Protein AF-A0A954TKX6-F1 (afdb_monomer_lite)

Secondary structure (DSSP, 8-state):
-THHHHHHHHHHHHSHHHHHHHHHHHHHHHHHHHHHHHHHHGGGSPP--SS---SS----S---------------

Structure (mmCIF, N/CA/C/O backbone):
data_AF-A0A954TKX6-F1
#
_entry.id   AF-A0A954TKX6-F1
#
loop_
_atom_site.group_PDB
_atom_site.id
_atom_site.type_symbol
_atom_site.label_atom_id
_atom_site.label_alt_id
_atom_site.label_comp_id
_atom_site.label_asym_id
_atom_site.label_entity_id
_atom_site.label_seq_id
_atom_site.pdbx_PDB_ins_code
_atom_site.Cartn_x
_atom_site.Cartn_y
_atom_site.Cartn_z
_atom_site.occupancy
_atom_site.B_iso_or_equiv
_atom_site.auth_seq_id
_atom_site.auth_comp_id
_atom_site.auth_asym_id
_atom_site.auth_atom_id
_atom_site.pdbx_PDB_model_num
ATOM 1 N N . MET A 1 1 ? -33.041 -23.456 35.258 1.00 57.06 1 MET A N 1
ATOM 2 C CA . MET A 1 1 ? -31.654 -22.932 35.207 1.00 57.06 1 MET A CA 1
ATOM 3 C C . MET A 1 1 ? -31.106 -22.764 33.781 1.00 57.06 1 MET A C 1
ATOM 5 O O . MET A 1 1 ? -30.350 -21.835 33.569 1.00 57.06 1 MET A O 1
ATOM 9 N N . ILE A 1 2 ? -31.545 -23.556 32.791 1.00 61.78 2 ILE A N 1
ATOM 10 C CA . ILE A 1 2 ? -31.006 -23.585 31.409 1.00 61.78 2 ILE A CA 1
ATOM 11 C C . ILE A 1 2 ? -31.340 -22.353 30.530 1.00 61.78 2 ILE A C 1
ATOM 13 O O . ILE A 1 2 ? -30.563 -21.986 29.658 1.00 61.78 2 ILE A O 1
ATOM 17 N N . SER A 1 3 ? -32.457 -21.656 30.770 1.00 62.84 3 SER A N 1
ATOM 18 C CA . SER A 1 3 ? -32.909 -20.547 29.901 1.00 62.84 3 SER A CA 1
ATOM 19 C C . SER A 1 3 ? -32.032 -19.278 29.962 1.00 62.84 3 SER A C 1
ATOM 21 O O . SER A 1 3 ? -31.917 -18.561 28.965 1.00 62.84 3 SER A O 1
ATOM 23 N N . LYS A 1 4 ? -31.377 -18.996 31.102 1.00 65.00 4 LYS A N 1
ATOM 24 C CA . LYS A 1 4 ? -30.557 -17.778 31.275 1.00 65.00 4 LYS A CA 1
ATOM 25 C C . LYS A 1 4 ? -29.252 -17.819 30.471 1.00 65.00 4 LYS A C 1
ATOM 27 O O . LYS A 1 4 ? -28.797 -16.771 30.014 1.00 65.00 4 LYS A O 1
ATOM 32 N N . ASP A 1 5 ? -28.686 -19.004 30.247 1.00 73.25 5 ASP A N 1
ATOM 33 C CA . ASP A 1 5 ? -27.447 -19.165 29.477 1.00 73.25 5 ASP A CA 1
ATOM 34 C C . ASP A 1 5 ? -27.652 -18.927 27.979 1.00 73.25 5 ASP A C 1
ATOM 36 O O . ASP A 1 5 ? -26.780 -18.355 27.318 1.00 73.25 5 ASP A O 1
ATOM 40 N N . SER A 1 6 ? -28.825 -19.285 27.448 1.00 73.81 6 SER A N 1
ATOM 41 C CA . SER A 1 6 ? -29.202 -18.998 26.061 1.00 73.81 6 SER A CA 1
ATOM 42 C C . SER A 1 6 ? -29.346 -17.494 25.827 1.00 73.81 6 SER A C 1
ATOM 44 O O . SER A 1 6 ? -28.818 -16.971 24.848 1.00 73.8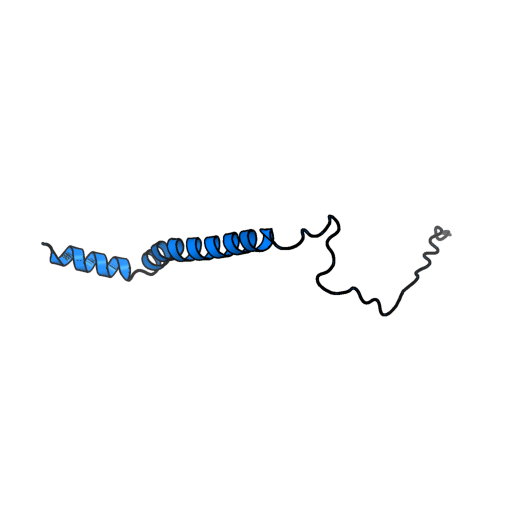1 6 SER A O 1
ATOM 46 N N . ALA A 1 7 ? -29.987 -16.777 26.757 1.00 78.25 7 ALA A N 1
ATOM 47 C CA . ALA A 1 7 ? -30.128 -15.322 26.684 1.00 78.25 7 ALA A CA 1
ATOM 48 C C . ALA A 1 7 ? -28.764 -14.614 26.729 1.00 78.25 7 ALA A C 1
ATOM 50 O O . ALA A 1 7 ? -28.512 -13.699 25.945 1.00 78.25 7 ALA A O 1
ATOM 51 N N . ARG A 1 8 ? -27.845 -15.088 27.579 1.00 77.31 8 ARG A N 1
ATOM 52 C CA . ARG A 1 8 ? -26.476 -14.564 27.653 1.00 77.31 8 ARG A CA 1
ATOM 53 C C . ARG A 1 8 ? -25.690 -14.813 26.362 1.00 77.31 8 ARG A C 1
ATOM 55 O O . ARG A 1 8 ? -24.987 -13.917 25.905 1.00 77.31 8 ARG A O 1
ATOM 62 N N . HIS A 1 9 ? -25.833 -15.987 25.745 1.00 75.56 9 HIS A N 1
ATOM 63 C CA . HIS A 1 9 ? -25.223 -16.275 24.442 1.00 75.56 9 HIS A CA 1
ATOM 64 C C . HIS A 1 9 ? -25.756 -15.355 23.343 1.00 75.56 9 HIS A C 1
ATOM 66 O O . HIS A 1 9 ? -24.964 -14.804 22.583 1.00 75.56 9 HIS A O 1
ATOM 72 N N . GLN A 1 10 ? -27.071 -15.137 23.295 1.00 75.94 10 GLN A N 1
ATOM 73 C CA . GLN A 1 10 ? -27.690 -14.212 22.342 1.00 75.94 10 GLN A CA 1
ATOM 74 C C . GLN A 1 10 ? -27.163 -12.785 22.543 1.00 75.94 10 GLN A C 1
ATOM 76 O O . GLN A 1 10 ? -26.721 -12.151 21.592 1.00 75.94 10 GLN A O 1
ATOM 81 N N . GLN A 1 11 ? -27.086 -12.312 23.791 1.00 76.62 11 GLN A N 1
ATOM 82 C CA . GLN A 1 11 ? -26.527 -10.994 24.103 1.00 76.62 11 GLN A CA 1
ATOM 83 C C . GLN A 1 11 ? -25.058 -10.856 23.689 1.00 76.62 11 GLN A C 1
ATOM 85 O O . GLN A 1 11 ? -24.673 -9.820 23.150 1.00 76.62 11 GLN A O 1
ATOM 90 N N . LEU A 1 12 ? -24.239 -11.892 23.897 1.00 75.19 12 LEU A N 1
ATOM 91 C CA . LEU A 1 12 ? -22.838 -11.890 23.471 1.00 75.19 12 LEU A CA 1
ATOM 92 C C . LEU A 1 12 ? -22.711 -11.793 21.945 1.00 75.19 12 LEU A C 1
ATOM 94 O O . LEU A 1 12 ? -21.865 -11.032 21.474 1.00 75.19 12 LEU A O 1
ATOM 98 N N . MET A 1 13 ? -23.573 -12.481 21.189 1.00 72.44 13 MET A N 1
ATOM 99 C CA . MET A 1 13 ? -23.597 -12.421 19.719 1.00 72.44 13 MET A CA 1
ATOM 100 C C . MET A 1 13 ? -24.053 -11.060 19.173 1.00 72.44 13 MET A C 1
ATOM 102 O O . MET A 1 13 ? -23.627 -10.670 18.089 1.00 72.44 13 MET A O 1
ATOM 106 N N . THR A 1 14 ? -24.857 -10.306 19.927 1.00 78.06 14 THR A N 1
ATOM 107 C CA . THR A 1 14 ? -25.316 -8.961 19.536 1.00 78.06 14 THR A CA 1
ATOM 108 C C . THR A 1 14 ? -24.252 -7.879 19.752 1.00 78.06 14 THR A C 1
ATOM 110 O O . THR A 1 14 ? -24.315 -6.805 19.149 1.00 78.06 14 THR A O 1
ATOM 113 N N . THR A 1 15 ? -23.243 -8.112 20.600 1.00 86.06 15 THR A N 1
ATOM 114 C CA . THR A 1 15 ? -22.212 -7.089 20.836 1.00 86.06 15 THR A CA 1
ATOM 115 C C . THR A 1 15 ? -21.291 -6.935 19.622 1.00 86.06 15 THR A C 1
ATOM 117 O O . THR A 1 15 ? -20.630 -7.885 19.200 1.00 86.06 15 THR A O 1
ATOM 120 N N . ARG A 1 16 ? -21.175 -5.702 19.096 1.00 78.25 16 ARG A N 1
ATOM 121 C CA . ARG A 1 16 ? -20.323 -5.377 17.929 1.00 78.25 16 ARG A CA 1
ATOM 122 C C . ARG A 1 16 ? -18.904 -5.936 18.078 1.00 78.25 16 ARG A C 1
ATOM 124 O O . ARG A 1 16 ? -18.374 -6.515 17.142 1.00 78.25 16 ARG A O 1
ATOM 131 N N . ARG A 1 17 ? -18.309 -5.834 19.273 1.00 83.12 17 ARG A N 1
ATOM 132 C CA . ARG A 1 17 ? -16.957 -6.339 19.563 1.00 83.12 17 ARG A CA 1
ATOM 133 C C . ARG A 1 17 ? -16.823 -7.855 19.380 1.00 83.12 17 ARG A C 1
ATOM 135 O O . ARG A 1 17 ? -15.830 -8.296 18.820 1.00 83.12 17 ARG A O 1
ATOM 142 N N . GLN A 1 18 ? -17.790 -8.645 19.847 1.00 82.75 18 GLN A N 1
ATOM 143 C CA . GLN A 1 18 ? -17.750 -10.106 19.695 1.00 82.75 18 GLN A CA 1
ATOM 144 C C . GLN A 1 18 ? -18.026 -10.523 18.251 1.00 82.75 18 GLN A C 1
ATOM 146 O O . GLN A 1 18 ? -17.371 -11.427 17.740 1.00 82.75 18 GLN A O 1
ATOM 151 N N . LEU A 1 19 ? -18.943 -9.824 17.577 1.00 81.19 19 LEU A N 1
ATOM 152 C CA . LEU A 1 19 ? -19.244 -10.056 16.168 1.00 81.19 19 LEU A CA 1
ATOM 153 C C . LEU A 1 19 ? -18.017 -9.794 15.284 1.00 81.19 19 LEU A C 1
ATOM 155 O O . LEU A 1 19 ? -17.613 -10.673 14.527 1.00 81.19 19 LEU A O 1
ATOM 159 N N . PHE A 1 20 ? -17.363 -8.638 15.437 1.00 80.62 20 PHE A N 1
ATOM 160 C CA . PHE A 1 20 ? -16.137 -8.332 14.696 1.00 80.62 20 PHE A CA 1
ATOM 161 C C . PHE A 1 20 ? -14.963 -9.218 15.118 1.00 80.62 20 PHE A C 1
ATOM 163 O O . PHE A 1 20 ? -14.221 -9.670 14.255 1.00 80.62 20 PHE A O 1
ATOM 170 N N . GLY A 1 21 ? -14.824 -9.536 16.409 1.00 82.81 21 GLY A N 1
ATOM 171 C CA . GLY A 1 21 ? -13.774 -10.437 16.890 1.00 82.81 21 GLY A CA 1
ATOM 172 C C . GLY A 1 21 ? -13.861 -11.842 16.284 1.00 82.81 21 GLY A C 1
ATOM 173 O O . GLY A 1 21 ? -12.839 -12.414 15.917 1.00 82.81 21 GLY A O 1
ATOM 174 N N . ARG A 1 22 ? -15.074 -12.387 16.118 1.00 78.25 22 ARG A N 1
ATOM 175 C CA . ARG A 1 22 ? -15.288 -13.710 15.503 1.00 78.25 22 ARG A CA 1
ATOM 176 C C . ARG A 1 22 ? -15.221 -13.665 13.974 1.00 78.25 22 ARG A C 1
ATOM 178 O O . ARG A 1 22 ? -14.664 -14.579 13.374 1.00 78.25 22 ARG A O 1
ATOM 185 N N . ALA A 1 23 ? -15.751 -12.615 13.343 1.00 79.06 23 ALA A N 1
ATOM 186 C CA . ALA A 1 23 ? -15.750 -12.472 11.884 1.00 79.06 23 ALA A CA 1
ATOM 187 C C . ALA A 1 23 ? -14.363 -12.137 11.306 1.00 79.06 23 ALA A C 1
ATOM 189 O O . ALA A 1 23 ? -14.047 -12.572 10.198 1.00 79.06 23 ALA A O 1
ATOM 190 N N . ALA A 1 24 ? -13.517 -11.414 12.050 1.00 79.62 24 ALA A N 1
ATOM 191 C CA . ALA A 1 24 ? -12.176 -11.022 11.607 1.00 79.62 24 ALA A CA 1
ATOM 192 C C . ALA A 1 24 ? -11.293 -12.225 11.234 1.00 79.62 24 ALA A C 1
ATOM 194 O O . ALA A 1 24 ? -10.559 -12.159 10.252 1.00 79.62 24 ALA A O 1
ATOM 195 N N . LEU A 1 25 ? -11.411 -13.342 11.959 1.00 79.19 25 LEU A N 1
ATOM 196 C CA . LEU A 1 25 ? -10.676 -14.574 11.654 1.00 79.19 25 LEU A CA 1
ATOM 197 C C . LEU A 1 25 ? -11.112 -15.203 10.318 1.00 79.19 25 LEU A C 1
ATOM 199 O O . LEU A 1 25 ? -10.272 -15.665 9.549 1.00 79.19 25 LEU A O 1
ATOM 203 N N . GLY A 1 26 ? -12.409 -15.191 10.001 1.00 81.88 26 GLY A N 1
ATOM 204 C CA . GLY A 1 26 ? -12.920 -15.745 8.741 1.00 81.88 26 GLY A CA 1
ATOM 205 C C . GLY A 1 26 ? -12.589 -14.865 7.534 1.00 81.88 26 GLY A C 1
ATOM 206 O O . GLY A 1 26 ? -12.125 -15.354 6.509 1.00 81.88 26 GLY A O 1
ATOM 207 N N . LEU A 1 27 ? -12.764 -13.549 7.667 1.00 82.81 27 LEU A N 1
ATOM 208 C CA . LEU A 1 27 ? -12.452 -12.606 6.589 1.00 82.81 27 LEU A CA 1
ATOM 209 C C . LEU A 1 27 ? -10.942 -12.488 6.344 1.00 82.81 27 LEU A C 1
ATOM 211 O O . LEU A 1 27 ? -10.522 -12.410 5.193 1.00 82.81 27 LEU A O 1
ATOM 215 N N . GLY A 1 28 ? -10.129 -12.521 7.404 1.00 82.31 28 GLY A N 1
ATOM 216 C CA . GLY A 1 28 ? -8.670 -12.477 7.303 1.00 82.31 28 GLY A CA 1
ATOM 217 C C . GLY A 1 28 ? -8.065 -13.729 6.664 1.00 82.31 28 GLY A C 1
ATOM 218 O O . GLY A 1 28 ? -7.128 -13.635 5.879 1.00 82.31 28 GLY A O 1
ATOM 219 N N . THR A 1 29 ? -8.617 -14.911 6.948 1.00 85.62 29 THR A N 1
ATOM 220 C CA . THR A 1 29 ? -8.177 -16.150 6.283 1.00 85.62 29 THR A CA 1
ATOM 221 C C . THR A 1 29 ? -8.607 -16.185 4.818 1.00 85.62 29 THR A C 1
ATOM 223 O O . THR A 1 29 ? -7.817 -16.595 3.971 1.00 85.62 29 THR A O 1
ATOM 226 N N . ALA A 1 30 ? -9.807 -15.692 4.489 1.00 85.12 30 ALA A N 1
ATOM 227 C CA . ALA A 1 30 ? -10.266 -15.572 3.106 1.00 85.12 30 ALA A CA 1
ATOM 228 C C . ALA A 1 30 ? -9.424 -14.577 2.285 1.00 85.12 30 ALA A C 1
ATOM 230 O O . ALA A 1 30 ? -9.071 -14.873 1.143 1.00 85.12 30 ALA A O 1
ATOM 231 N N . SER A 1 31 ? -9.061 -13.422 2.855 1.00 84.44 31 SER A N 1
ATOM 232 C CA . SER A 1 31 ? -8.18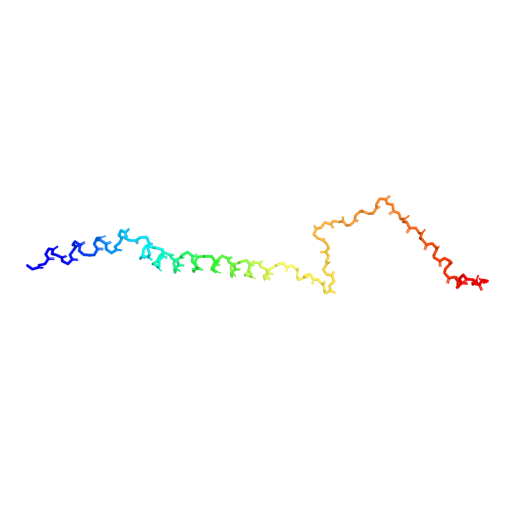7 -12.455 2.179 1.00 84.44 31 SER A CA 1
ATOM 233 C C . SER A 1 31 ? -6.767 -12.994 1.996 1.00 84.44 31 SER A C 1
ATOM 235 O O . SER A 1 31 ? -6.207 -12.856 0.910 1.00 84.44 31 SER A O 1
ATOM 237 N N . LEU A 1 32 ? -6.211 -13.673 3.005 1.00 82.44 32 LEU A N 1
ATOM 238 C CA . LEU A 1 32 ? -4.901 -14.319 2.908 1.00 82.44 32 LEU A CA 1
ATOM 239 C C . LEU A 1 32 ? -4.891 -15.436 1.857 1.00 82.44 32 LEU A C 1
ATOM 241 O O . LEU A 1 32 ? -3.972 -15.497 1.046 1.00 82.44 32 LEU A O 1
ATOM 245 N N . ALA A 1 33 ? -5.926 -16.278 1.819 1.00 85.81 33 ALA A N 1
ATOM 246 C CA . ALA A 1 33 ? -6.069 -17.305 0.791 1.00 85.81 33 ALA A CA 1
ATOM 247 C C . ALA A 1 33 ? -6.134 -16.696 -0.618 1.00 85.81 33 ALA A C 1
ATOM 249 O O . ALA A 1 33 ? -5.590 -17.271 -1.557 1.00 85.81 33 ALA A O 1
ATOM 250 N N . ASN A 1 34 ? -6.758 -15.524 -0.769 1.00 82.31 34 ASN A N 1
ATOM 251 C CA . ASN A 1 34 ? -6.807 -14.819 -2.046 1.00 82.31 34 ASN A CA 1
ATOM 252 C C . ASN A 1 34 ? -5.437 -14.249 -2.459 1.00 82.31 34 ASN A C 1
ATOM 254 O O . ASN A 1 34 ? -5.078 -14.355 -3.626 1.00 82.31 34 ASN A O 1
ATOM 258 N N . LEU A 1 35 ? -4.651 -13.711 -1.519 1.00 78.69 35 LEU A N 1
ATOM 259 C CA . LEU A 1 35 ? -3.277 -13.259 -1.791 1.00 78.69 35 LEU A CA 1
ATOM 260 C C . LEU A 1 35 ? -2.352 -14.427 -2.158 1.00 78.69 35 LEU A C 1
ATOM 262 O O . LEU A 1 35 ? -1.662 -14.372 -3.169 1.00 78.69 35 LEU A O 1
ATOM 266 N N . MET A 1 36 ? -2.400 -15.524 -1.396 1.00 79.81 36 MET A N 1
ATOM 267 C CA . MET A 1 36 ? -1.614 -16.727 -1.695 1.00 79.81 36 MET A CA 1
ATOM 268 C C . MET A 1 36 ? -2.025 -17.377 -3.023 1.00 79.81 36 MET A C 1
ATOM 270 O O . MET A 1 36 ? -1.213 -18.030 -3.674 1.00 79.81 36 MET A O 1
ATOM 274 N N . ARG A 1 37 ? -3.287 -17.215 -3.440 1.00 70.38 37 ARG A N 1
ATOM 275 C CA . ARG A 1 37 ? -3.755 -17.647 -4.758 1.00 70.38 37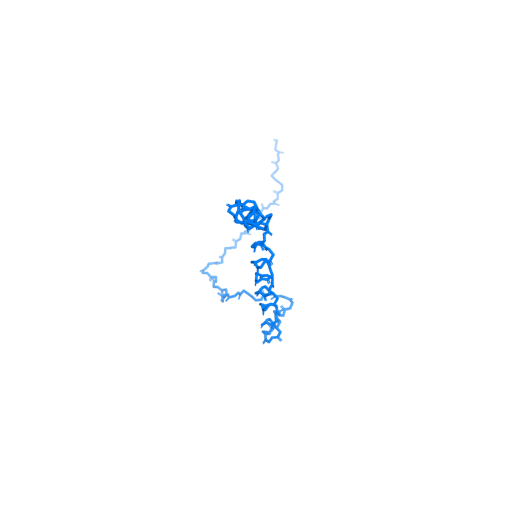 ARG A CA 1
ATOM 276 C C . ARG A 1 37 ? -3.132 -16.815 -5.876 1.00 70.38 37 ARG A C 1
ATOM 278 O O . ARG A 1 37 ? -2.784 -17.393 -6.898 1.00 70.38 37 ARG A O 1
ATOM 285 N N . ASP A 1 38 ? -2.955 -15.511 -5.686 1.00 60.75 38 ASP A N 1
ATOM 286 C CA . ASP A 1 38 ? -2.302 -14.644 -6.675 1.00 60.75 38 ASP A CA 1
ATOM 287 C C . ASP A 1 38 ? -0.816 -15.020 -6.850 1.00 60.75 38 ASP A C 1
ATOM 289 O O . ASP A 1 38 ? -0.343 -15.180 -7.977 1.00 60.75 38 ASP A O 1
ATOM 293 N N . ASP A 1 39 ? -0.119 -15.339 -5.750 1.00 60.47 39 ASP A N 1
ATOM 294 C CA . ASP A 1 39 ? 1.242 -15.903 -5.790 1.00 60.47 39 ASP A CA 1
ATOM 295 C C . ASP A 1 39 ? 1.295 -17.264 -6.515 1.00 60.47 39 ASP A C 1
ATOM 297 O O . ASP A 1 39 ? 2.253 -17.569 -7.230 1.00 60.47 39 ASP A O 1
ATOM 301 N N . LEU A 1 40 ? 0.249 -18.088 -6.382 1.00 57.59 40 LEU A N 1
ATOM 302 C CA . LEU A 1 40 ? 0.155 -19.383 -7.064 1.00 57.59 40 LEU A CA 1
ATOM 303 C C . LEU A 1 40 ? -0.141 -19.234 -8.568 1.00 57.59 40 LEU A C 1
ATOM 305 O O . LEU A 1 40 ? 0.325 -20.040 -9.373 1.00 57.59 40 LEU A O 1
ATOM 309 N N . HIS A 1 41 ? -0.870 -18.188 -8.965 1.00 56.53 41 HIS A N 1
ATOM 310 C CA . HIS A 1 41 ? -1.109 -17.836 -10.369 1.00 56.53 41 HIS A CA 1
ATOM 311 C C . HIS A 1 41 ? 0.129 -17.188 -11.030 1.00 56.53 41 HIS A C 1
ATOM 313 O O . HIS A 1 41 ? 0.278 -17.261 -12.252 1.00 56.53 41 HIS A O 1
ATOM 319 N N . ALA A 1 42 ? 1.066 -16.643 -10.245 1.00 57.34 42 ALA A N 1
ATOM 320 C CA . ALA A 1 42 ? 2.355 -16.147 -10.734 1.00 57.34 42 ALA A CA 1
ATOM 321 C C . ALA A 1 42 ? 3.334 -17.260 -11.158 1.00 57.34 42 ALA A C 1
ATOM 323 O O . ALA A 1 42 ? 4.274 -16.993 -11.907 1.00 57.34 42 ALA A O 1
ATOM 324 N N . ALA A 1 43 ? 3.107 -18.516 -10.754 1.00 58.59 43 ALA A N 1
ATOM 325 C CA . ALA A 1 43 ? 3.986 -19.645 -11.080 1.00 58.59 43 ALA A CA 1
ATOM 326 C C . ALA A 1 43 ? 3.999 -20.031 -12.578 1.00 58.59 43 ALA A C 1
ATOM 328 O O . ALA A 1 43 ? 4.903 -20.745 -13.012 1.00 58.59 43 ALA A O 1
ATOM 329 N N . GLY A 1 44 ? 3.023 -19.560 -13.365 1.00 55.19 44 GLY A N 1
ATOM 330 C CA . GLY A 1 44 ? 2.937 -19.776 -14.817 1.00 55.19 44 GLY A CA 1
ATOM 331 C C . GLY A 1 44 ? 3.164 -18.522 -15.667 1.00 55.19 44 GLY A C 1
ATOM 332 O O . GLY A 1 44 ? 3.187 -18.614 -16.894 1.00 55.19 44 GLY A O 1
ATOM 333 N N . LEU A 1 45 ? 3.327 -17.353 -15.042 1.00 59.19 45 LEU A N 1
ATOM 334 C CA . LEU A 1 45 ? 3.681 -16.131 -15.754 1.00 59.19 45 LEU A CA 1
ATOM 335 C C . LEU A 1 45 ? 5.195 -16.148 -16.009 1.00 59.19 45 LEU A C 1
ATOM 337 O O . LEU A 1 45 ? 5.959 -16.478 -15.097 1.00 59.19 45 LEU A O 1
ATOM 341 N N . PRO A 1 46 ? 5.666 -15.822 -17.228 1.00 56.66 46 PRO A N 1
ATOM 342 C CA . PRO A 1 46 ? 7.094 -15.686 -17.466 1.00 56.66 46 PRO A CA 1
ATOM 343 C C . PRO A 1 46 ? 7.644 -14.690 -16.445 1.00 56.66 46 PRO A C 1
ATOM 345 O O . PRO A 1 46 ? 7.186 -13.547 -16.383 1.00 56.66 46 PRO A O 1
ATOM 348 N N . LYS A 1 47 ? 8.592 -15.147 -15.611 1.00 58.44 47 LYS A N 1
ATOM 349 C CA . LYS A 1 47 ? 9.308 -14.285 -14.665 1.00 58.44 47 LYS A CA 1
ATOM 350 C C . LYS A 1 47 ? 9.736 -13.035 -15.428 1.00 58.44 47 LYS A C 1
ATOM 352 O O . LYS A 1 47 ? 10.348 -13.200 -16.489 1.00 58.44 47 LYS A O 1
ATOM 357 N N . PRO A 1 48 ? 9.447 -11.818 -14.932 1.00 56.56 48 PRO A N 1
ATOM 358 C CA . PRO A 1 48 ? 10.022 -10.635 -15.531 1.00 56.56 48 PRO A CA 1
ATOM 359 C C . PRO A 1 48 ? 11.531 -10.839 -15.456 1.00 56.56 48 PRO A C 1
ATOM 361 O O . PRO A 1 48 ? 12.113 -10.924 -14.373 1.00 56.56 48 PRO A O 1
ATOM 364 N N . VAL A 1 49 ? 12.131 -11.041 -16.628 1.00 58.50 49 VAL A N 1
ATOM 365 C CA . VAL A 1 49 ? 13.577 -11.071 -16.839 1.00 58.50 49 VAL A CA 1
ATOM 366 C C . VAL A 1 49 ? 14.142 -9.922 -16.016 1.00 58.50 49 VAL A C 1
ATOM 368 O O . VAL A 1 49 ? 13.534 -8.856 -16.036 1.00 58.50 49 VAL A O 1
ATOM 371 N N . ALA A 1 50 ? 15.202 -10.156 -15.240 1.00 53.25 50 ALA A N 1
ATOM 372 C CA . ALA A 1 50 ? 15.760 -9.244 -14.234 1.00 53.25 50 ALA A CA 1
ATOM 373 C C . ALA A 1 50 ? 16.053 -7.821 -14.776 1.00 53.25 50 ALA A C 1
ATOM 375 O O . ALA A 1 50 ? 17.188 -7.459 -15.063 1.00 53.25 50 ALA A O 1
ATOM 376 N N . GLY A 1 51 ? 14.995 -7.033 -14.942 1.00 57.28 51 GLY A N 1
ATOM 377 C CA . GLY A 1 51 ? 14.909 -5.927 -15.895 1.00 57.28 51 GLY A CA 1
ATOM 378 C C . GLY A 1 51 ? 13.454 -5.704 -16.314 1.00 57.28 51 GLY A C 1
ATOM 379 O O . GLY A 1 51 ? 13.165 -5.608 -17.503 1.00 57.28 51 GLY A O 1
ATOM 380 N N . GLY A 1 52 ? 12.553 -5.701 -15.319 1.00 54.97 52 GLY A N 1
ATOM 381 C CA . GLY A 1 52 ? 11.099 -5.616 -15.448 1.00 54.97 52 GLY A CA 1
ATOM 382 C C . GLY A 1 52 ? 10.645 -4.797 -16.648 1.00 54.97 52 GLY A C 1
ATOM 383 O O . GLY A 1 52 ? 10.744 -3.571 -16.661 1.00 54.97 52 GLY A O 1
ATOM 384 N N . GLY A 1 53 ? 10.148 -5.502 -17.663 1.00 64.88 53 GLY A N 1
ATOM 385 C CA . GLY A 1 53 ? 9.451 -4.868 -18.766 1.00 64.88 53 GLY A CA 1
ATOM 386 C C . GLY A 1 53 ? 8.257 -4.094 -18.219 1.00 64.88 53 GLY A C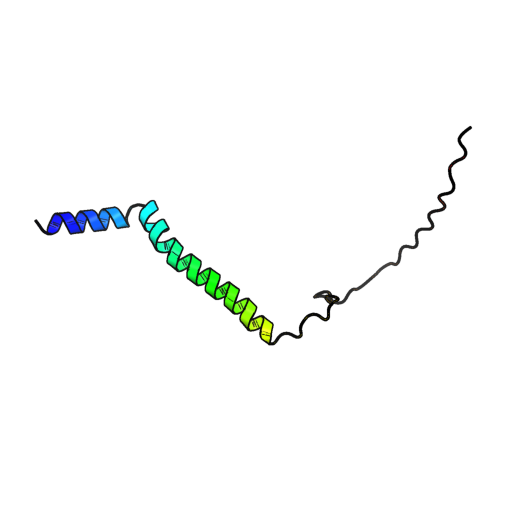 1
ATOM 387 O O . GLY A 1 53 ? 7.532 -4.579 -17.350 1.00 64.88 53 GLY A O 1
ATOM 388 N N . LEU A 1 54 ? 8.066 -2.875 -18.712 1.00 64.06 54 LEU A N 1
ATOM 3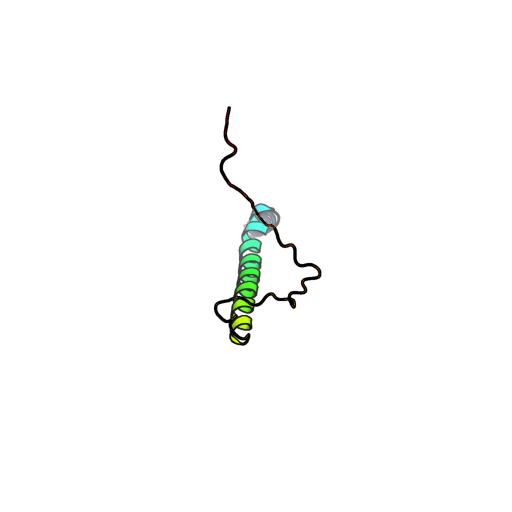89 C CA . LEU A 1 54 ? 6.873 -2.091 -18.422 1.00 64.06 54 LEU A CA 1
ATOM 390 C C . LEU A 1 54 ? 5.642 -2.887 -18.887 1.00 64.06 54 LEU A C 1
ATOM 392 O O . LEU A 1 54 ? 5.643 -3.430 -19.991 1.00 64.06 54 LEU A O 1
ATOM 396 N N . HIS A 1 55 ? 4.573 -2.922 -18.081 1.00 73.44 55 HIS A N 1
ATOM 397 C CA . HIS A 1 55 ? 3.298 -3.566 -18.453 1.00 73.44 55 HIS A CA 1
ATOM 398 C C . HIS A 1 55 ? 2.683 -2.993 -19.750 1.00 73.44 55 HIS A C 1
ATOM 400 O O . HIS A 1 55 ? 1.787 -3.596 -20.337 1.00 73.44 55 HIS A O 1
ATOM 406 N N . HIS A 1 56 ? 3.174 -1.838 -20.206 1.00 72.62 56 HIS A N 1
ATOM 407 C CA . HIS A 1 56 ? 2.800 -1.183 -21.451 1.00 72.62 56 HIS A CA 1
ATOM 408 C C . HIS A 1 56 ? 4.035 -0.903 -22.304 1.00 72.62 56 HIS A C 1
ATOM 410 O O . HIS A 1 56 ? 5.103 -0.583 -21.781 1.00 72.62 56 HIS A O 1
ATOM 416 N N . ALA A 1 57 ? 3.869 -0.970 -23.627 1.00 77.88 57 ALA A N 1
ATOM 417 C CA . ALA A 1 57 ? 4.933 -0.633 -24.561 1.00 77.88 57 ALA A CA 1
ATOM 418 C C . ALA A 1 57 ? 5.389 0.823 -24.332 1.00 77.88 57 ALA A C 1
ATOM 420 O O . ALA A 1 57 ? 4.553 1.731 -24.380 1.00 77.88 57 ALA A O 1
ATOM 421 N N . PRO A 1 58 ? 6.683 1.079 -24.078 1.00 73.62 58 PRO A N 1
ATOM 422 C CA . PRO A 1 58 ? 7.166 2.442 -23.925 1.00 73.62 58 PRO A CA 1
ATOM 423 C C . PRO A 1 58 ? 7.031 3.193 -25.253 1.00 73.62 58 PRO A C 1
ATOM 425 O O . PRO A 1 58 ? 7.628 2.811 -26.258 1.00 73.62 58 PRO A O 1
ATOM 428 N N . THR A 1 59 ? 6.272 4.291 -25.257 1.00 78.69 59 THR A N 1
ATOM 429 C CA . THR A 1 59 ? 6.157 5.192 -26.412 1.00 78.69 59 THR A CA 1
ATOM 430 C C . THR A 1 59 ? 6.731 6.563 -26.063 1.00 78.69 59 THR A C 1
ATOM 432 O O . THR A 1 59 ? 6.116 7.324 -25.315 1.00 78.69 59 THR A O 1
ATOM 435 N N . ALA A 1 60 ? 7.898 6.908 -26.608 1.00 84.12 60 ALA A N 1
ATOM 436 C CA . ALA A 1 60 ? 8.468 8.247 -26.468 1.00 84.12 60 ALA A CA 1
ATOM 437 C C . ALA A 1 60 ? 8.044 9.124 -27.654 1.00 84.12 60 ALA A C 1
ATOM 439 O O . ALA A 1 60 ? 8.374 8.835 -28.800 1.00 84.12 60 ALA A O 1
ATOM 440 N N . LYS A 1 61 ? 7.308 10.211 -27.384 1.00 84.06 61 LYS A N 1
ATOM 441 C CA . LYS A 1 61 ? 6.859 11.149 -28.431 1.00 84.06 61 LYS A CA 1
ATOM 442 C C . LYS A 1 61 ? 7.894 12.227 -28.764 1.00 84.06 61 LYS A C 1
ATOM 444 O O . LYS A 1 61 ? 7.842 12.802 -29.846 1.00 84.06 61 LYS A O 1
ATOM 449 N N . ARG A 1 62 ? 8.788 12.558 -27.828 1.00 85.12 62 ARG A N 1
ATOM 450 C CA . ARG A 1 62 ? 9.803 13.613 -27.976 1.00 85.12 62 ARG A CA 1
ATOM 451 C C . ARG A 1 62 ? 11.065 13.218 -27.223 1.00 85.12 62 ARG A C 1
ATOM 453 O O . ARG A 1 62 ? 10.969 12.695 -26.117 1.00 85.12 62 ARG A O 1
ATOM 460 N N . VAL A 1 63 ? 12.216 13.516 -27.813 1.00 83.75 63 VAL A N 1
ATOM 461 C CA . VAL A 1 63 ? 13.532 13.363 -27.188 1.00 83.75 63 VAL A CA 1
ATOM 462 C C . VAL A 1 63 ? 14.046 14.765 -26.885 1.00 83.75 63 VAL 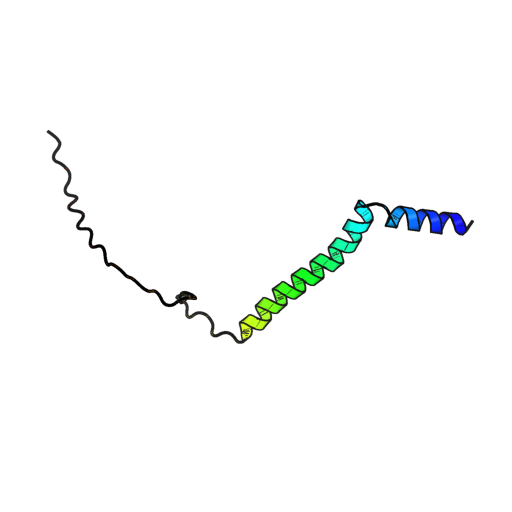A C 1
ATOM 464 O O . VAL A 1 63 ? 14.153 15.585 -27.793 1.00 83.75 63 VAL A O 1
ATOM 467 N N . ILE A 1 64 ? 14.304 15.060 -25.612 1.00 84.19 64 ILE A N 1
ATOM 468 C CA . ILE A 1 64 ? 14.843 16.354 -25.178 1.00 84.19 64 ILE A CA 1
ATOM 469 C C . ILE A 1 64 ? 16.335 16.156 -24.912 1.00 84.19 64 ILE A C 1
ATOM 471 O O . ILE A 1 64 ? 16.704 15.380 -24.035 1.00 84.19 64 ILE A O 1
ATOM 475 N N . TYR A 1 65 ? 17.180 16.843 -25.679 1.00 82.19 65 TYR A N 1
ATOM 476 C CA . TYR A 1 65 ? 18.626 16.880 -25.467 1.00 82.19 65 TYR A CA 1
ATOM 477 C C . TYR A 1 65 ? 18.983 18.161 -24.718 1.00 82.19 65 TYR A C 1
ATOM 479 O O . TYR A 1 65 ? 18.737 19.259 -25.217 1.00 82.19 65 TYR A O 1
ATOM 487 N N . LEU A 1 66 ? 19.537 18.018 -23.515 1.00 82.19 66 LEU A N 1
ATOM 488 C CA . LEU A 1 66 ? 19.961 19.143 -22.692 1.00 82.19 66 LEU A CA 1
ATOM 489 C C . LEU A 1 66 ? 21.490 19.183 -22.646 1.00 82.19 66 LEU A C 1
ATOM 491 O O . LEU A 1 66 ? 22.121 18.300 -22.069 1.00 82.19 66 LEU A O 1
ATOM 495 N N . PHE A 1 67 ? 22.084 20.211 -23.251 1.00 75.88 67 PHE A N 1
ATOM 496 C CA . PHE A 1 67 ? 23.510 20.491 -23.117 1.00 75.88 67 PHE A CA 1
ATOM 497 C C . PHE A 1 67 ? 23.721 21.383 -21.894 1.00 75.88 67 PHE A C 1
ATOM 499 O O . PHE A 1 67 ? 23.433 22.578 -21.922 1.00 75.88 67 PHE A O 1
ATOM 506 N N . MET A 1 68 ? 24.187 20.792 -20.798 1.00 77.56 68 MET A N 1
ATOM 507 C CA . MET A 1 68 ? 24.553 21.542 -19.600 1.00 77.56 68 MET A CA 1
ATOM 508 C C . MET A 1 68 ? 25.984 22.060 -19.763 1.00 77.56 68 MET A C 1
ATOM 510 O O . MET A 1 68 ? 26.942 21.370 -19.422 1.00 77.56 68 MET A O 1
ATOM 514 N N . SER A 1 69 ? 26.138 23.281 -20.281 1.00 67.38 69 SER A N 1
ATOM 515 C CA . SER A 1 69 ? 27.421 23.996 -20.309 1.00 67.38 69 SER A CA 1
ATOM 516 C C . SER A 1 69 ? 27.752 24.559 -18.922 1.00 67.38 69 SER A C 1
ATOM 518 O O . SER A 1 69 ? 27.776 25.770 -18.709 1.00 67.38 69 SER A O 1
ATOM 520 N N . GLY A 1 70 ? 27.937 23.674 -17.946 1.00 68.44 70 GLY A N 1
ATOM 521 C CA . GLY A 1 70 ? 28.374 24.041 -16.603 1.00 68.44 70 GLY A CA 1
ATOM 522 C C . GLY A 1 70 ? 29.894 24.151 -16.536 1.00 68.44 70 GLY A C 1
ATOM 523 O O . GLY A 1 70 ? 30.548 23.217 -16.088 1.00 68.44 70 GLY A O 1
ATOM 524 N N . GLY A 1 71 ? 30.456 25.275 -16.982 1.00 71.00 71 GLY A N 1
ATOM 525 C CA . GLY A 1 71 ? 31.759 25.745 -16.496 1.00 71.00 71 GLY A CA 1
ATOM 526 C C . GLY A 1 71 ? 31.522 26.741 -15.356 1.00 71.00 71 GLY A C 1
ATOM 527 O O . GLY A 1 71 ? 30.513 27.447 -15.419 1.00 71.00 71 GLY A O 1
ATOM 528 N N . PRO A 1 72 ? 32.368 26.798 -14.308 1.00 62.31 72 PRO A N 1
ATOM 529 C CA . PRO A 1 72 ? 32.138 27.701 -13.183 1.00 62.31 72 PRO A CA 1
ATOM 530 C C . PRO A 1 72 ? 32.004 29.135 -13.702 1.00 62.31 72 PRO A C 1
ATOM 532 O O . PRO A 1 72 ? 32.889 29.628 -14.401 1.00 62.31 72 PRO A O 1
ATOM 535 N N . SER A 1 73 ? 30.884 29.789 -13.390 1.00 67.38 73 SER A N 1
ATOM 536 C CA . SER A 1 73 ? 30.704 31.214 -13.645 1.00 67.38 73 SER A CA 1
ATOM 537 C C . SER A 1 73 ? 31.812 31.948 -12.903 1.00 67.38 73 SER A C 1
ATOM 539 O O . SER A 1 73 ? 31.865 31.898 -11.675 1.00 67.38 73 SER A O 1
ATOM 541 N N . GLN A 1 74 ? 32.737 32.548 -13.655 1.00 69.12 74 GLN A N 1
ATOM 542 C CA . GLN A 1 74 ? 33.804 33.365 -13.098 1.00 69.12 74 GLN A CA 1
ATOM 543 C C . GLN A 1 74 ? 33.138 34.498 -12.316 1.00 69.12 74 GLN A C 1
ATOM 545 O O . GLN A 1 74 ? 32.518 35.382 -12.903 1.00 69.12 74 GLN A O 1
ATOM 550 N N . HIS A 1 75 ? 33.188 34.393 -10.991 1.00 56.94 75 HIS A N 1
ATOM 551 C CA . HIS A 1 75 ? 32.826 35.477 -10.099 1.00 56.94 75 HIS A CA 1
ATOM 552 C C . HIS A 1 75 ? 33.916 36.545 -10.231 1.00 56.94 75 HIS A C 1
ATOM 554 O O . HIS A 1 75 ? 35.092 36.233 -10.038 1.00 56.94 75 HIS A O 1
ATOM 560 N N . ASP A 1 76 ? 33.513 37.749 -10.629 1.00 59.47 76 ASP A N 1
ATOM 561 C CA . ASP A 1 76 ? 34.238 38.989 -10.334 1.00 59.47 76 ASP A CA 1
ATOM 562 C C . ASP A 1 76 ? 33.858 39.438 -8.915 1.00 59.47 76 ASP A C 1
ATOM 564 O O . ASP A 1 76 ? 32.638 39.396 -8.607 1.00 59.47 76 ASP A O 1
#

Foldseek 3Di:
DPPVVVVVVVVCCPDPVSVCVVVVVVVVVVVVVVVVVVVVVCVPPPDCDPPRDDPDDDDDPDDDDDDPPDDPDDDD

Radius of gyration: 30.88 Å; chains: 1; bounding box: 67×63×64 Å

pLDDT: mean 72.41, std 10.2, range [53.25, 86.06]

Sequence (76 aa):
MISKDSARHQQLMTTRRQLFGRAALGLGTASLANLMRDDLHAAGLPKPVAGGGLHHAPTAKRVIYLFMSGGPSQHD